Protein AF-A0AAD4S3Y7-F1 (afdb_monomer_lite)

Organism: NCBI:txid357466

Sequence (164 aa):
INFFQEGNYLYPKMDINKAFKKALTTWRKWIDRNIDFDKTQVVFRGFSLTHFAGGKWNTGGGCNLETDPIPSNETYVKPSPIQWEILENTLRRMKTHVLYMNISKLTYYRADAHPSIYGKNYTAQERKIAIQDCSHWCLPGVPDTWNELLYATLLKAGKGSFGT

Foldseek 3Di:
DDWDDDPPDIDPDDDPLVVLLVVLLVVLVCCLVPDDLVQDAAEDEDDQDFDFPPDDLPGPTFLPPVQAFADPPDDPPPPDDVSVVSNVVSQVPHPRHYHYHHCRRVNNRPSNFFCFLNPDPDDPVCSVVDRTGRRDGDPPDDVVVVVVVVVVSCVVVVHDCPDD

InterPro domains:
  IPR026057 Trichome birefringence-like, C-terminal domain [PF13839] (3-152)
  IPR029962 Trichome birefringence-like family [PTHR32285] (4-150)

Radius of gyration: 19.15 Å; chains: 1; bounding box: 54×39×48 Å

Structure (mmCIF, N/CA/C/O backbone):
data_AF-A0AAD4S3Y7-F1
#
_entry.id   AF-A0AAD4S3Y7-F1
#
loop_
_atom_site.group_PDB
_atom_site.id
_atom_site.type_symbol
_atom_site.label_atom_id
_atom_site.label_alt_id
_atom_site.label_comp_id
_atom_site.label_asym_id
_atom_site.label_entity_id
_atom_site.label_seq_id
_atom_site.pdbx_PDB_ins_code
_atom_site.Cartn_x
_atom_site.Cartn_y
_atom_site.Cartn_z
_atom_site.occupancy
_atom_site.B_iso_or_equiv
_atom_site.auth_seq_id
_atom_site.auth_comp_id
_atom_site.auth_asym_id
_atom_site.auth_atom_id
_atom_site.pdbx_PDB_model_num
ATOM 1 N N . ILE A 1 1 ? 19.886 9.219 6.451 1.00 61.47 1 ILE A N 1
ATOM 2 C CA . ILE A 1 1 ? 19.536 9.413 7.881 1.00 61.47 1 ILE A CA 1
ATOM 3 C C . ILE A 1 1 ? 18.027 9.601 7.933 1.00 61.47 1 ILE A C 1
ATOM 5 O O . ILE A 1 1 ? 17.530 10.371 7.123 1.00 61.47 1 ILE A O 1
ATOM 9 N N . ASN A 1 2 ? 17.311 8.872 8.795 1.00 77.50 2 ASN A N 1
ATOM 10 C CA . ASN A 1 2 ? 15.852 8.979 8.895 1.00 77.50 2 ASN A CA 1
ATOM 11 C C . ASN A 1 2 ? 15.493 9.841 10.109 1.00 77.50 2 ASN A C 1
ATOM 13 O O . ASN A 1 2 ? 15.677 9.400 11.249 1.00 77.50 2 ASN A O 1
ATOM 17 N N . PHE A 1 3 ? 15.012 11.053 9.846 1.00 89.00 3 PHE A N 1
ATOM 18 C CA . PHE A 1 3 ? 14.522 11.985 10.857 1.00 89.00 3 PHE A CA 1
ATOM 19 C C . PHE A 1 3 ? 13.033 11.737 11.103 1.00 89.00 3 PHE A C 1
ATOM 21 O O . PHE A 1 3 ? 12.275 11.544 10.155 1.00 89.00 3 PHE A O 1
ATOM 28 N N . PHE A 1 4 ? 12.612 11.747 12.365 1.00 92.31 4 PHE A N 1
ATOM 29 C CA . PHE A 1 4 ? 11.204 11.587 12.735 1.00 92.31 4 PHE A CA 1
ATOM 30 C C . PHE A 1 4 ? 10.831 12.598 13.805 1.00 92.31 4 PHE A C 1
ATOM 32 O O . PHE A 1 4 ? 11.605 12.814 14.731 1.00 92.31 4 PHE A O 1
ATOM 39 N N . GLN A 1 5 ? 9.635 13.169 13.720 1.00 91.81 5 GLN A N 1
ATOM 40 C CA . GLN A 1 5 ? 9.122 14.103 14.716 1.00 91.81 5 GLN A CA 1
ATOM 41 C C . GLN A 1 5 ? 7.974 13.465 15.509 1.00 91.81 5 GLN A C 1
ATOM 43 O O . GLN A 1 5 ? 7.072 12.860 14.931 1.00 91.81 5 GLN A O 1
ATOM 48 N N . GLU A 1 6 ? 8.002 13.599 16.835 1.00 90.50 6 GLU A N 1
ATOM 49 C CA . GLU A 1 6 ? 6.919 13.194 17.742 1.00 90.50 6 GLU A CA 1
ATOM 50 C C . GLU A 1 6 ? 6.599 14.378 18.660 1.00 90.50 6 GLU A C 1
ATOM 52 O O . GLU A 1 6 ? 7.386 14.734 19.539 1.00 90.50 6 GLU A O 1
ATOM 57 N N . GLY A 1 7 ? 5.460 15.035 18.417 1.00 89.06 7 GLY A N 1
ATOM 58 C CA . GLY A 1 7 ? 5.146 16.312 19.057 1.00 89.06 7 GLY A CA 1
ATOM 59 C C . GLY A 1 7 ? 6.209 17.364 18.727 1.00 89.06 7 GLY A C 1
ATOM 60 O O . GLY A 1 7 ? 6.474 17.638 17.558 1.00 89.06 7 GLY A O 1
ATOM 61 N N . ASN A 1 8 ? 6.849 17.913 19.758 1.00 94.56 8 ASN A N 1
ATOM 62 C CA . ASN A 1 8 ? 7.891 18.936 19.616 1.00 94.56 8 ASN A CA 1
ATOM 63 C C . ASN A 1 8 ? 9.316 18.357 19.584 1.00 94.56 8 ASN A C 1
ATOM 65 O O . ASN A 1 8 ? 10.280 19.116 19.556 1.00 94.56 8 ASN A O 1
ATOM 69 N N . TYR A 1 9 ? 9.471 17.029 19.619 1.00 93.62 9 TYR A N 1
ATOM 70 C CA . TYR A 1 9 ? 10.783 16.388 19.630 1.00 93.62 9 TYR A CA 1
ATOM 71 C C . TYR A 1 9 ? 11.149 15.835 18.252 1.00 93.62 9 TYR A C 1
ATOM 73 O O . TYR A 1 9 ? 10.422 15.013 17.688 1.00 93.62 9 TYR A O 1
ATOM 81 N N . LEU A 1 10 ? 12.308 16.251 17.737 1.00 94.31 10 LEU A N 1
ATOM 82 C CA . LEU A 1 10 ? 12.903 15.727 16.512 1.00 94.31 10 LEU A CA 1
ATOM 83 C C . LEU A 1 10 ? 13.928 14.642 16.859 1.00 94.31 10 LEU A C 1
ATOM 85 O O . LEU A 1 10 ? 14.994 14.924 17.399 1.00 94.31 10 LEU A O 1
ATOM 89 N N . TYR A 1 11 ? 13.624 13.395 16.510 1.00 93.12 11 TYR A N 1
ATOM 90 C CA . TYR A 1 11 ? 14.574 12.292 16.577 1.00 93.12 11 TYR A CA 1
ATOM 91 C C . TYR A 1 11 ? 15.564 12.405 15.409 1.00 93.12 11 TYR A C 1
ATOM 93 O O . TYR A 1 11 ? 15.152 12.235 14.256 1.00 93.12 11 TYR A O 1
ATOM 101 N N . PRO A 1 12 ? 16.869 12.617 15.670 1.00 90.44 12 PRO A N 1
ATOM 102 C CA . PRO A 1 12 ? 17.874 12.734 14.611 1.00 90.44 12 PRO A CA 1
ATOM 103 C C . PRO A 1 12 ? 18.136 11.399 13.900 1.00 90.44 12 PRO A C 1
ATOM 105 O O . PRO A 1 12 ? 18.618 11.367 12.772 1.00 90.44 12 PRO A O 1
ATOM 108 N N . LYS A 1 13 ? 17.825 10.278 14.561 1.00 92.56 13 LYS A N 1
ATOM 109 C CA . LYS A 1 13 ? 17.899 8.934 13.993 1.00 92.56 13 LYS A CA 1
ATOM 110 C C . LYS A 1 13 ? 16.911 8.020 14.708 1.00 92.56 13 LYS A C 1
ATOM 112 O O . LYS A 1 13 ? 16.958 7.886 15.929 1.00 92.56 13 LYS A O 1
ATOM 117 N N . MET A 1 14 ? 16.060 7.341 13.948 1.00 91.94 14 MET A N 1
ATOM 118 C CA . MET A 1 14 ? 15.243 6.237 14.450 1.00 91.94 14 MET A CA 1
ATOM 119 C C . MET A 1 14 ? 15.223 5.096 13.434 1.00 91.94 14 MET A C 1
ATOM 121 O O . MET A 1 14 ? 15.225 5.325 12.225 1.00 91.94 14 MET A O 1
ATOM 125 N N . ASP A 1 15 ? 15.205 3.865 13.939 1.00 92.25 15 ASP A N 1
ATOM 126 C CA . ASP A 1 15 ? 14.928 2.692 13.117 1.00 92.25 15 ASP A CA 1
ATOM 127 C C . ASP A 1 15 ? 13.524 2.787 12.489 1.00 92.25 15 ASP A C 1
ATOM 129 O O . ASP A 1 15 ? 12.565 3.191 13.153 1.00 92.25 15 ASP A O 1
ATOM 133 N N . ILE A 1 16 ? 13.402 2.408 11.215 1.00 91.56 16 ILE A N 1
ATOM 134 C CA . ILE A 1 16 ? 12.153 2.551 10.454 1.00 91.56 16 ILE A CA 1
ATOM 135 C C . ILE A 1 16 ? 11.034 1.668 11.015 1.00 91.56 16 ILE A C 1
ATOM 137 O O . ILE A 1 16 ? 9.883 2.098 11.051 1.00 91.56 16 ILE A O 1
ATOM 141 N N . ASN A 1 17 ? 11.351 0.474 11.527 1.00 93.31 17 ASN A N 1
ATOM 142 C CA . ASN A 1 17 ? 10.355 -0.416 12.125 1.00 93.31 17 ASN A CA 1
ATOM 143 C C . ASN A 1 17 ? 9.886 0.135 13.473 1.00 93.31 17 ASN A C 1
ATOM 145 O O . ASN A 1 17 ? 8.693 0.104 13.782 1.00 93.31 17 ASN A O 1
ATOM 149 N N . LYS A 1 18 ? 10.804 0.709 14.262 1.00 93.88 18 LYS A N 1
ATOM 150 C CA . LYS A 1 18 ? 10.457 1.420 15.502 1.00 93.88 18 LYS A CA 1
ATOM 151 C C . LYS A 1 18 ? 9.548 2.620 15.226 1.00 93.88 18 LYS A C 1
ATOM 153 O O . LYS A 1 18 ? 8.547 2.787 15.928 1.00 93.88 18 LYS A O 1
ATOM 158 N N . ALA A 1 19 ? 9.864 3.420 14.209 1.00 93.81 19 ALA A N 1
ATOM 159 C CA . ALA A 1 19 ? 9.045 4.558 13.803 1.00 93.81 19 ALA A CA 1
ATOM 160 C C . ALA A 1 19 ? 7.657 4.114 13.315 1.00 93.81 19 ALA A C 1
ATOM 162 O O . ALA A 1 19 ? 6.644 4.630 13.784 1.00 93.81 19 ALA A O 1
ATOM 163 N N . PHE A 1 20 ? 7.598 3.088 12.462 1.00 94.25 20 PHE A N 1
ATOM 164 C CA . PHE A 1 20 ? 6.350 2.517 11.953 1.00 94.25 20 PHE A CA 1
ATOM 165 C C . PHE A 1 20 ? 5.456 1.982 13.083 1.00 94.25 20 PHE A C 1
ATOM 167 O O . PHE A 1 20 ? 4.271 2.310 13.159 1.00 94.25 20 PHE A O 1
ATOM 174 N N . LYS A 1 21 ? 6.034 1.239 14.038 1.00 96.12 21 LYS A N 1
ATOM 175 C CA . LYS A 1 21 ? 5.323 0.750 15.231 1.00 96.12 21 LYS A CA 1
ATOM 176 C C . LYS A 1 21 ? 4.775 1.883 16.090 1.00 96.12 21 LYS A C 1
ATOM 178 O O . LYS A 1 21 ? 3.650 1.773 16.581 1.00 96.12 21 LYS A O 1
ATOM 183 N N . LYS A 1 22 ? 5.545 2.956 16.290 1.00 95.50 22 LYS A N 1
ATOM 184 C CA . LYS A 1 22 ? 5.082 4.150 17.012 1.00 95.50 22 LYS A CA 1
ATOM 185 C C . LYS A 1 22 ? 3.899 4.794 16.296 1.00 95.50 22 LYS A C 1
ATOM 187 O O . LYS A 1 22 ? 2.862 4.973 16.929 1.00 95.50 22 LYS A O 1
ATOM 192 N N . ALA A 1 23 ? 4.017 5.046 14.993 1.00 95.50 23 ALA A N 1
ATOM 193 C CA . ALA A 1 23 ? 2.957 5.649 14.188 1.00 95.50 23 ALA A CA 1
ATOM 194 C C . ALA A 1 23 ? 1.648 4.844 14.265 1.00 95.50 23 ALA A C 1
ATOM 196 O O . ALA A 1 23 ? 0.608 5.389 14.636 1.00 95.50 23 ALA A O 1
ATOM 197 N N . LEU A 1 24 ? 1.710 3.530 14.030 1.00 97.12 24 LEU A N 1
ATOM 198 C CA . LEU A 1 24 ? 0.536 2.656 14.108 1.00 97.12 24 LEU A CA 1
ATOM 199 C C . LEU A 1 24 ? -0.032 2.534 15.527 1.00 97.12 24 LEU A C 1
ATOM 201 O O . LEU A 1 24 ? -1.248 2.485 15.704 1.00 97.12 24 LEU A O 1
ATOM 205 N N . THR A 1 25 ? 0.818 2.546 16.558 1.00 97.19 25 THR A N 1
ATOM 206 C CA . THR A 1 25 ? 0.351 2.559 17.953 1.00 97.19 25 THR A CA 1
ATOM 207 C C . THR A 1 25 ? -0.396 3.851 18.280 1.00 97.19 25 THR A C 1
ATOM 209 O O . THR A 1 25 ? -1.404 3.802 18.990 1.00 97.19 25 THR A O 1
ATOM 212 N N . THR A 1 26 ? 0.085 4.992 17.785 1.00 96.81 26 THR A N 1
ATOM 213 C CA . THR A 1 26 ? -0.568 6.296 17.943 1.00 96.81 26 THR A CA 1
ATOM 214 C C . THR A 1 26 ? -1.908 6.318 17.218 1.00 96.81 26 THR A C 1
ATOM 216 O O . THR A 1 26 ? -2.918 6.624 17.850 1.00 96.81 26 THR A O 1
ATOM 219 N N . TRP A 1 27 ? -1.939 5.899 15.949 1.00 97.50 27 TRP A N 1
ATOM 220 C CA . TRP A 1 27 ? -3.171 5.773 15.166 1.00 97.50 27 TRP A CA 1
ATOM 221 C C . TRP A 1 27 ? -4.198 4.879 15.869 1.00 97.50 27 TRP A C 1
ATOM 223 O O . TRP A 1 27 ? -5.312 5.320 16.134 1.00 97.50 27 TRP A O 1
ATOM 233 N N . ARG A 1 28 ? -3.802 3.671 16.290 1.00 97.94 28 ARG A N 1
ATOM 234 C CA . ARG A 1 28 ? -4.681 2.754 17.025 1.00 97.94 28 ARG A CA 1
ATOM 235 C C . ARG A 1 28 ? -5.287 3.404 18.264 1.00 97.94 28 ARG A C 1
ATOM 237 O O . ARG A 1 28 ? -6.492 3.337 18.466 1.00 97.94 28 ARG A O 1
ATOM 244 N N . LYS A 1 29 ? -4.448 3.998 19.123 1.00 97.81 29 LYS A N 1
ATOM 245 C CA . LYS A 1 29 ? -4.911 4.639 20.365 1.00 97.81 29 LYS A CA 1
ATOM 246 C C . LYS A 1 29 ? -5.883 5.774 20.075 1.00 97.81 29 LYS A C 1
ATOM 248 O O . LYS A 1 29 ? -6.780 6.001 20.877 1.00 97.81 29 LYS A O 1
ATOM 253 N N . TRP A 1 30 ? -5.672 6.504 18.984 1.00 97.88 30 TRP A N 1
ATOM 254 C CA . TRP A 1 30 ? -6.573 7.567 18.575 1.00 97.88 30 TRP A CA 1
ATOM 255 C C . TRP A 1 30 ? -7.917 6.997 18.114 1.00 97.88 30 TRP A C 1
ATOM 257 O O . TRP A 1 30 ? -8.944 7.438 18.618 1.00 97.88 30 TRP A O 1
ATOM 267 N N . ILE A 1 31 ? -7.917 5.969 17.261 1.00 98.25 31 ILE A N 1
ATOM 268 C CA . ILE A 1 31 ? -9.147 5.306 16.807 1.00 98.25 31 ILE A CA 1
ATOM 269 C C . ILE A 1 31 ? -9.946 4.760 17.997 1.00 98.25 31 ILE A C 1
ATOM 271 O O . ILE A 1 31 ? -11.103 5.129 18.164 1.00 98.25 31 ILE A O 1
ATOM 275 N N . ASP A 1 32 ? -9.300 3.991 18.883 1.00 97.62 32 ASP A N 1
ATOM 276 C CA . ASP A 1 32 ? -9.937 3.384 20.065 1.00 97.62 32 ASP A CA 1
ATOM 277 C C . ASP A 1 32 ? -10.565 4.415 21.028 1.00 97.62 32 ASP A C 1
ATOM 279 O O . ASP A 1 32 ? -11.373 4.048 21.877 1.00 97.62 32 ASP A O 1
ATOM 283 N N . ARG A 1 33 ? -10.135 5.683 20.973 1.00 97.94 33 ARG A N 1
ATOM 284 C CA . ARG A 1 33 ? -10.606 6.755 21.867 1.00 97.94 33 ARG A CA 1
ATOM 285 C C . ARG A 1 33 ? -11.651 7.663 21.235 1.00 97.94 33 ARG A C 1
ATOM 287 O O . ARG A 1 33 ? -12.411 8.273 21.974 1.00 97.94 33 ARG A O 1
ATOM 294 N N . ASN A 1 34 ? -11.627 7.814 19.913 1.00 97.75 34 ASN A N 1
ATOM 295 C CA . ASN A 1 34 ? -12.357 8.885 19.233 1.00 97.75 34 ASN A CA 1
ATOM 296 C C . ASN A 1 34 ? -13.411 8.377 18.250 1.00 97.75 34 ASN A C 1
ATOM 298 O O . ASN A 1 34 ? -14.231 9.171 17.799 1.00 97.75 34 ASN A O 1
ATOM 302 N N . ILE A 1 35 ? -13.391 7.092 17.889 1.00 96.75 35 ILE A N 1
ATOM 303 C CA . ILE A 1 35 ? -14.315 6.548 16.897 1.00 96.75 35 ILE A CA 1
ATOM 304 C C . ILE A 1 35 ? -15.444 5.773 17.572 1.00 96.75 35 ILE A C 1
ATOM 306 O O . ILE A 1 35 ? -15.215 4.754 18.223 1.00 96.75 35 ILE A O 1
ATOM 310 N N . ASP A 1 36 ? -16.668 6.245 17.341 1.00 93.62 36 ASP A N 1
ATOM 311 C CA . ASP A 1 36 ? -17.910 5.516 17.594 1.00 93.62 36 ASP A CA 1
ATOM 312 C C . ASP A 1 36 ? -18.098 4.449 16.499 1.00 93.62 36 ASP A C 1
ATOM 314 O O . ASP A 1 36 ? -18.340 4.774 15.331 1.00 93.62 36 ASP A O 1
ATOM 318 N N . PHE A 1 37 ? -17.937 3.176 16.867 1.00 89.44 37 PHE A N 1
ATOM 319 C CA . PHE A 1 37 ? -17.969 2.042 15.935 1.00 89.44 37 PHE A CA 1
ATOM 320 C C . PHE A 1 37 ? -19.381 1.676 15.457 1.00 89.44 37 PHE A C 1
ATOM 322 O O . PHE A 1 37 ? -19.521 0.980 14.445 1.00 89.44 37 PHE A O 1
ATOM 329 N N . ASP A 1 38 ? -20.421 2.157 16.140 1.00 88.12 38 ASP A N 1
ATOM 330 C CA . ASP A 1 38 ? -21.803 1.968 15.699 1.00 88.12 38 ASP A CA 1
ATOM 331 C C . ASP A 1 38 ? -22.129 2.908 14.535 1.00 88.12 38 ASP A C 1
ATOM 333 O O . ASP A 1 38 ? -22.908 2.558 13.647 1.00 88.12 38 ASP A O 1
ATOM 337 N N . LYS A 1 39 ? -21.465 4.070 14.481 1.00 91.31 39 LYS A N 1
ATOM 338 C CA . LYS A 1 39 ? -21.665 5.088 13.436 1.00 91.31 39 LYS A CA 1
ATOM 339 C C . LYS A 1 39 ? -20.606 5.076 12.342 1.00 91.31 39 LYS A C 1
ATOM 341 O O . LYS A 1 39 ? -20.883 5.498 11.224 1.00 91.31 39 LYS A O 1
ATOM 346 N N . THR A 1 40 ? -19.391 4.629 12.652 1.00 92.81 40 THR A N 1
ATOM 347 C CA . THR A 1 40 ? -18.242 4.745 11.746 1.00 92.81 40 THR A CA 1
ATOM 348 C C . THR A 1 40 ? -17.593 3.392 11.506 1.00 92.81 40 THR A C 1
ATOM 350 O O . THR A 1 40 ? -17.108 2.745 12.433 1.00 92.81 40 THR A O 1
ATOM 353 N N . GLN A 1 41 ? -17.497 2.997 10.236 1.00 93.62 41 GLN A N 1
ATOM 354 C CA . GLN A 1 41 ? -16.698 1.846 9.834 1.00 93.62 41 GLN A CA 1
ATOM 355 C C . GLN A 1 41 ? -15.265 2.280 9.517 1.00 93.62 41 GLN A C 1
ATOM 357 O O . GLN A 1 41 ? -15.025 3.041 8.583 1.00 93.62 41 GLN A O 1
ATOM 362 N N . VAL A 1 42 ? -14.296 1.752 10.264 1.00 95.69 42 VAL A N 1
ATOM 363 C CA . VAL A 1 42 ? -12.872 1.956 9.975 1.00 95.69 42 VAL A CA 1
ATOM 364 C C . VAL A 1 42 ? -12.392 0.868 9.022 1.00 95.69 42 VAL A C 1
ATOM 366 O O . VAL A 1 42 ? -12.596 -0.321 9.273 1.00 95.69 42 VAL A O 1
ATOM 369 N N . VAL A 1 43 ? -11.733 1.268 7.938 1.00 95.69 43 VAL A N 1
ATOM 370 C CA . VAL A 1 43 ? -11.120 0.353 6.971 1.00 95.69 43 VAL A CA 1
ATOM 371 C C . VAL A 1 43 ? -9.624 0.630 6.913 1.00 95.69 43 VAL A C 1
ATOM 373 O O . VAL A 1 43 ? -9.203 1.784 6.856 1.00 95.69 43 VAL A O 1
ATOM 376 N N . PHE A 1 44 ? -8.813 -0.425 6.924 1.00 96.25 44 PHE A N 1
ATOM 377 C CA . PHE A 1 44 ? -7.372 -0.326 6.725 1.00 96.25 44 PHE A CA 1
ATOM 378 C C . PHE A 1 44 ? -6.988 -1.023 5.423 1.00 96.25 44 PHE A C 1
ATOM 380 O O . PHE A 1 44 ? -7.089 -2.246 5.311 1.00 96.25 44 PHE A O 1
ATOM 387 N N . ARG A 1 45 ? -6.522 -0.252 4.437 1.00 95.19 45 ARG A N 1
ATOM 388 C CA . ARG A 1 45 ? -5.948 -0.800 3.205 1.00 95.19 45 ARG A CA 1
ATOM 389 C C . ARG A 1 45 ? -4.521 -1.263 3.478 1.00 95.19 45 ARG A C 1
ATOM 391 O O . ARG A 1 45 ? -3.692 -0.481 3.935 1.00 95.19 45 ARG A O 1
ATOM 398 N N . GLY A 1 46 ? -4.247 -2.529 3.190 1.00 93.00 46 GLY A N 1
ATOM 399 C CA . GLY A 1 46 ? -2.924 -3.126 3.314 1.00 93.00 46 GLY A CA 1
ATOM 400 C C . GLY A 1 46 ? -1.902 -2.565 2.327 1.00 93.00 46 GLY A C 1
ATOM 401 O O . GLY A 1 46 ? -2.110 -1.553 1.652 1.00 93.00 46 GLY A O 1
ATOM 402 N N . PHE A 1 47 ? -0.765 -3.243 2.264 1.00 92.81 47 PHE A N 1
ATOM 403 C CA . PHE A 1 47 ? 0.391 -2.785 1.512 1.00 92.81 47 PHE A CA 1
ATOM 404 C C . PHE A 1 47 ? 0.190 -2.926 0.001 1.00 92.81 47 PHE A C 1
ATOM 406 O O . PHE A 1 47 ? -0.197 -3.982 -0.493 1.00 92.81 47 PHE A O 1
ATOM 413 N N . SER A 1 48 ? 0.509 -1.851 -0.716 1.00 94.25 48 SER A N 1
ATOM 414 C CA . SER A 1 48 ? 0.651 -1.833 -2.170 1.00 94.25 48 SER A CA 1
ATOM 415 C C . SER A 1 48 ? 2.094 -2.181 -2.514 1.00 94.25 48 SER A C 1
ATOM 417 O O . SER A 1 48 ? 3.004 -1.496 -2.043 1.00 94.25 48 SER A O 1
ATOM 419 N N . LEU A 1 49 ? 2.307 -3.237 -3.295 1.00 93.44 49 LEU A N 1
ATOM 420 C CA . LEU A 1 49 ? 3.654 -3.661 -3.673 1.00 93.44 49 LEU A CA 1
ATOM 421 C C . LEU A 1 49 ? 4.201 -2.862 -4.859 1.00 93.44 49 LEU A C 1
ATOM 423 O O . LEU A 1 49 ? 3.444 -2.321 -5.659 1.00 93.44 49 LEU A O 1
ATOM 427 N N . THR A 1 50 ? 5.529 -2.782 -4.923 1.00 93.75 50 THR A N 1
ATOM 428 C CA . THR A 1 50 ? 6.296 -2.130 -5.991 1.00 93.75 50 THR A CA 1
ATOM 429 C C . THR A 1 50 ? 7.062 -3.185 -6.785 1.00 93.75 50 THR A C 1
ATOM 431 O O . THR A 1 50 ? 7.596 -4.106 -6.161 1.00 93.75 50 THR A O 1
ATOM 434 N N . HIS A 1 51 ? 7.217 -3.015 -8.099 1.00 94.94 51 HIS A N 1
ATOM 435 C CA . HIS A 1 51 ? 7.858 -4.018 -8.962 1.00 94.94 51 HIS A CA 1
ATOM 436 C C . HIS A 1 51 ? 9.085 -3.448 -9.672 1.00 94.94 51 HIS A C 1
ATOM 438 O O . HIS A 1 51 ? 8.968 -2.714 -10.639 1.00 94.94 51 HIS A O 1
ATOM 444 N N . PHE A 1 52 ? 10.281 -3.786 -9.193 1.00 93.88 52 PHE A N 1
ATOM 445 C CA . PHE A 1 52 ? 11.526 -3.423 -9.868 1.00 93.88 52 PHE A CA 1
ATOM 446 C C . PHE A 1 52 ? 12.235 -4.695 -10.337 1.00 93.88 52 PHE A C 1
ATOM 448 O O . PHE A 1 52 ? 12.754 -5.458 -9.522 1.00 93.88 52 PHE A O 1
ATOM 455 N N . ALA A 1 53 ? 12.255 -4.912 -11.647 1.00 91.94 53 ALA A N 1
ATOM 456 C CA . ALA A 1 53 ? 13.026 -5.945 -12.320 1.00 91.94 53 ALA A CA 1
ATOM 457 C C . ALA A 1 53 ? 14.432 -5.426 -12.659 1.00 91.94 53 ALA A C 1
ATOM 459 O O . ALA A 1 53 ? 14.620 -4.243 -12.943 1.00 91.94 53 ALA A O 1
ATOM 460 N N . GLY A 1 54 ? 15.440 -6.302 -12.608 1.00 90.69 54 GLY A N 1
ATOM 461 C CA . GLY A 1 54 ? 16.823 -5.970 -12.985 1.00 90.69 54 GLY A CA 1
ATOM 462 C C . GLY A 1 54 ? 17.594 -5.074 -12.003 1.00 90.69 54 GLY A C 1
ATOM 463 O O . GLY A 1 54 ? 18.749 -4.747 -12.258 1.00 90.69 54 GLY A O 1
ATOM 464 N N . GLY A 1 55 ? 17.006 -4.693 -10.865 1.00 91.38 55 GLY A N 1
ATOM 465 C CA . GLY A 1 55 ? 17.664 -3.863 -9.857 1.00 91.38 55 GLY A CA 1
ATOM 466 C C . GLY A 1 55 ? 16.688 -3.285 -8.837 1.00 91.38 55 GLY A C 1
ATOM 467 O O . GLY A 1 55 ? 15.500 -3.586 -8.847 1.00 91.38 55 GLY A O 1
ATOM 468 N N . LYS A 1 56 ? 17.185 -2.429 -7.941 1.00 89.56 56 LYS A N 1
ATOM 469 C CA . LYS A 1 56 ? 16.343 -1.625 -7.043 1.00 89.56 56 LYS A CA 1
ATOM 470 C C . LYS A 1 56 ? 15.943 -0.323 -7.728 1.00 89.56 56 LYS A C 1
ATOM 472 O O . LYS A 1 56 ? 16.576 0.092 -8.698 1.00 89.56 56 LYS A O 1
ATOM 477 N N . TRP A 1 57 ? 14.988 0.382 -7.126 1.00 87.38 57 TRP A N 1
ATOM 478 C CA . TRP A 1 57 ? 14.541 1.711 -7.555 1.00 87.38 57 TRP A CA 1
ATOM 479 C C . TRP A 1 57 ? 15.680 2.718 -7.814 1.00 87.38 57 TRP A C 1
ATOM 481 O O . TRP A 1 57 ? 15.537 3.599 -8.652 1.00 87.38 57 TRP A O 1
ATOM 491 N N . ASN A 1 58 ? 16.814 2.592 -7.112 1.00 84.94 58 ASN A N 1
ATOM 492 C CA . ASN A 1 58 ? 17.976 3.479 -7.227 1.00 84.94 58 ASN A CA 1
ATOM 493 C C . ASN A 1 58 ? 19.210 2.841 -7.885 1.00 84.94 58 ASN A C 1
ATOM 495 O O . ASN A 1 58 ? 20.266 3.466 -7.910 1.00 84.94 58 ASN A O 1
ATOM 499 N N . THR A 1 59 ? 19.119 1.599 -8.362 1.00 89.19 59 THR A N 1
ATOM 500 C CA . THR A 1 59 ? 20.259 0.875 -8.954 1.00 89.19 59 THR A CA 1
ATOM 501 C C . THR A 1 59 ? 19.911 0.276 -10.316 1.00 89.19 59 THR A C 1
ATOM 503 O O . THR A 1 59 ? 20.388 -0.806 -10.643 1.00 89.19 59 THR A O 1
ATOM 506 N N . GLY A 1 60 ? 19.052 0.950 -11.085 1.00 86.31 60 GLY A N 1
ATOM 507 C CA . GLY A 1 60 ? 18.702 0.554 -12.454 1.00 86.31 60 GLY A CA 1
ATOM 508 C C . GLY A 1 60 ? 17.518 -0.405 -12.588 1.00 86.31 60 GLY A C 1
ATOM 509 O O . GLY A 1 60 ? 17.302 -0.924 -13.676 1.00 86.31 60 GLY A O 1
ATOM 510 N N . GLY A 1 61 ? 16.750 -0.643 -11.520 1.00 93.75 61 GLY A N 1
ATOM 511 C CA . GLY A 1 61 ? 15.523 -1.432 -11.609 1.00 93.75 61 GLY A CA 1
ATOM 512 C C . GLY A 1 61 ? 14.393 -0.695 -12.335 1.00 93.75 61 GLY A C 1
ATOM 513 O O . GLY A 1 61 ? 14.268 0.524 -12.206 1.00 93.75 61 GLY A O 1
ATOM 514 N N . GLY A 1 62 ? 13.540 -1.438 -13.043 1.00 95.25 62 GLY A N 1
ATOM 515 C CA . GLY A 1 62 ? 12.386 -0.901 -13.774 1.00 95.25 62 GLY A CA 1
ATOM 516 C C . GLY A 1 62 ? 11.234 -1.900 -13.914 1.00 95.25 62 GLY A C 1
ATOM 517 O O . GLY A 1 62 ? 11.322 -3.024 -13.440 1.00 95.25 62 GLY A O 1
ATOM 518 N N . CYS A 1 63 ? 10.154 -1.474 -14.561 1.00 95.69 63 CYS A N 1
ATOM 519 C CA . CYS A 1 63 ? 8.925 -2.239 -14.803 1.00 95.69 63 CYS A CA 1
ATOM 520 C C . CYS A 1 63 ? 8.355 -2.024 -16.217 1.00 95.69 63 CYS A C 1
ATOM 522 O O . CYS A 1 63 ? 7.311 -2.568 -16.537 1.00 95.69 63 CYS A O 1
ATOM 524 N N . ASN A 1 64 ? 9.010 -1.250 -17.093 1.00 94.19 64 ASN A N 1
ATOM 525 C CA . ASN A 1 64 ? 8.502 -0.944 -18.443 1.00 94.19 64 ASN A CA 1
ATOM 526 C C . ASN A 1 64 ? 8.395 -2.163 -19.373 1.00 94.19 64 ASN A C 1
ATOM 528 O O . ASN A 1 64 ? 7.823 -2.042 -20.453 1.00 94.19 64 ASN A O 1
ATOM 532 N N . LEU A 1 65 ? 9.039 -3.274 -19.012 1.00 94.69 65 LEU A N 1
ATOM 533 C CA . LEU A 1 65 ? 9.023 -4.523 -19.774 1.00 94.69 65 LEU A CA 1
ATOM 534 C C . LEU A 1 65 ? 7.974 -5.510 -19.250 1.00 94.69 65 LEU A C 1
ATOM 536 O O . LEU A 1 65 ? 7.647 -6.467 -19.946 1.00 94.69 65 LEU A O 1
ATOM 540 N N . GLU A 1 66 ? 7.431 -5.262 -18.059 1.00 95.94 66 GLU A N 1
ATOM 541 C CA . GLU A 1 66 ? 6.332 -6.038 -17.500 1.00 95.94 66 GLU A CA 1
ATOM 542 C C . GLU A 1 66 ? 5.053 -5.565 -18.193 1.00 95.94 66 GLU A C 1
ATOM 544 O O . GLU A 1 66 ? 4.589 -4.448 -17.973 1.00 95.94 66 GLU A O 1
ATOM 549 N N . THR A 1 67 ? 4.533 -6.376 -19.109 1.00 95.75 67 THR A N 1
ATOM 550 C CA . THR A 1 67 ? 3.345 -6.034 -19.919 1.00 95.75 67 THR A CA 1
ATOM 551 C C . THR A 1 67 ? 2.168 -6.966 -19.669 1.00 95.75 67 THR A C 1
ATOM 553 O O . THR A 1 67 ? 1.043 -6.633 -20.034 1.00 95.75 67 THR A O 1
ATOM 556 N N . ASP A 1 68 ? 2.415 -8.075 -18.974 1.00 96.75 68 ASP A N 1
ATOM 557 C CA . ASP A 1 68 ? 1.420 -9.046 -18.552 1.00 96.75 68 ASP A CA 1
ATOM 558 C C . ASP A 1 68 ? 1.485 -9.234 -17.029 1.00 96.75 68 ASP A C 1
ATOM 560 O O . ASP A 1 68 ? 2.561 -9.097 -16.431 1.00 96.75 68 ASP A O 1
ATOM 564 N N . PRO A 1 69 ? 0.356 -9.551 -16.371 1.00 96.69 69 PRO A N 1
ATOM 565 C CA . PRO A 1 69 ? 0.363 -9.944 -14.971 1.00 96.69 69 PRO A CA 1
ATOM 566 C C . PRO A 1 69 ? 1.312 -11.119 -14.732 1.00 96.69 69 PRO A C 1
ATOM 568 O O . PRO A 1 69 ? 1.411 -12.031 -15.556 1.00 96.69 69 PRO A O 1
ATOM 571 N N . ILE A 1 70 ? 1.931 -11.152 -13.552 1.00 95.69 70 ILE A N 1
ATOM 572 C CA . ILE A 1 70 ? 2.691 -12.325 -13.122 1.00 95.69 70 ILE A CA 1
ATOM 573 C C . ILE A 1 70 ? 1.731 -13.529 -13.109 1.00 95.69 70 ILE A C 1
ATOM 575 O O . ILE A 1 70 ? 0.645 -13.434 -12.518 1.00 95.69 70 ILE A O 1
ATOM 579 N N . PRO A 1 71 ? 2.096 -14.660 -13.741 1.00 95.19 71 PRO A N 1
ATOM 580 C CA . PRO A 1 71 ? 1.228 -15.824 -13.824 1.00 95.19 71 PRO A CA 1
ATOM 581 C C . PRO A 1 71 ? 0.752 -16.315 -12.452 1.00 95.19 71 PRO A C 1
ATOM 583 O O . PRO A 1 71 ? 1.502 -16.366 -11.480 1.00 95.19 71 PRO A O 1
ATOM 586 N N . SER A 1 72 ? -0.512 -16.730 -12.359 1.00 89.81 72 SER A N 1
ATOM 587 C CA . SER A 1 72 ? -1.126 -17.140 -11.084 1.00 89.81 72 SER A CA 1
ATOM 588 C C . SER A 1 72 ? -0.540 -18.425 -10.487 1.00 89.81 72 SER A C 1
ATOM 590 O O . SER A 1 72 ? -0.723 -18.688 -9.297 1.00 89.81 72 SER A O 1
ATOM 592 N N . ASN A 1 73 ? 0.156 -19.223 -11.300 1.00 92.12 73 ASN A N 1
ATOM 593 C CA . ASN A 1 73 ? 0.915 -20.389 -10.857 1.00 92.12 73 ASN A CA 1
ATOM 594 C C . ASN A 1 73 ? 2.268 -20.009 -10.233 1.00 92.12 73 ASN A C 1
ATOM 596 O O . ASN A 1 73 ? 2.875 -20.853 -9.569 1.00 92.12 73 ASN A O 1
ATOM 600 N N . GLU A 1 74 ? 2.734 -18.766 -10.391 1.00 92.25 74 GLU A N 1
ATOM 601 C CA . GLU A 1 74 ? 3.903 -18.299 -9.666 1.00 92.25 74 GLU A CA 1
ATOM 602 C C . GLU A 1 74 ? 3.611 -18.199 -8.171 1.00 92.25 74 GLU A C 1
ATOM 604 O O . GLU A 1 74 ? 2.567 -17.715 -7.706 1.00 92.25 74 GLU A O 1
ATOM 609 N N . THR A 1 75 ? 4.577 -18.679 -7.391 1.00 90.94 75 THR A N 1
ATOM 610 C CA . THR A 1 75 ? 4.466 -18.682 -5.939 1.00 90.94 75 THR A CA 1
ATOM 611 C C . THR A 1 75 ? 4.533 -17.252 -5.436 1.00 90.94 75 THR A C 1
ATOM 613 O O . THR A 1 75 ? 5.540 -16.573 -5.611 1.00 90.94 75 THR A O 1
ATOM 616 N N . TYR A 1 76 ? 3.478 -16.815 -4.747 1.00 88.19 76 TYR A N 1
ATOM 617 C CA . TYR A 1 76 ? 3.490 -15.541 -4.044 1.00 88.19 76 TYR A CA 1
ATOM 618 C C . TYR A 1 76 ? 4.618 -15.525 -3.011 1.00 88.19 76 TYR A C 1
ATOM 620 O O . TYR A 1 76 ? 4.506 -16.111 -1.928 1.00 88.19 76 TYR A O 1
ATOM 628 N N . VAL A 1 77 ? 5.688 -14.804 -3.326 1.00 83.38 77 VAL A N 1
ATOM 629 C CA . VAL A 1 77 ? 6.740 -14.513 -2.363 1.00 83.38 77 VAL A CA 1
ATOM 630 C C . VAL A 1 77 ? 6.252 -13.349 -1.523 1.00 83.38 77 VAL A C 1
ATOM 632 O O . VAL A 1 77 ? 6.403 -12.192 -1.910 1.00 83.38 77 VAL A O 1
ATOM 635 N N . LYS A 1 78 ? 5.636 -13.657 -0.372 1.00 77.50 78 LY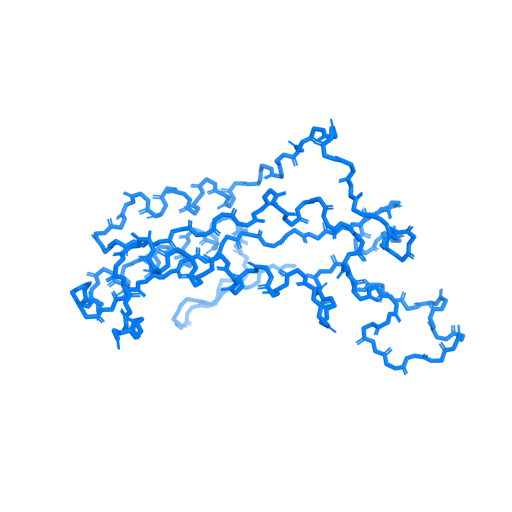S A N 1
ATOM 636 C CA . LYS A 1 78 ? 5.230 -12.632 0.594 1.00 77.50 78 LYS A CA 1
ATOM 637 C C . LYS A 1 78 ? 6.467 -11.800 0.920 1.00 77.50 78 LYS A C 1
ATOM 639 O O . LYS A 1 78 ? 7.387 -12.335 1.546 1.00 77.50 78 LYS A O 1
ATOM 644 N N . PRO A 1 79 ? 6.502 -10.505 0.556 1.00 72.56 79 PRO A N 1
ATOM 645 C CA . PRO A 1 79 ? 7.497 -9.625 1.126 1.00 72.56 79 PRO A CA 1
ATOM 646 C C . PRO A 1 79 ? 7.253 -9.715 2.626 1.00 72.56 79 PRO A C 1
ATOM 648 O O . PRO A 1 79 ? 6.157 -9.402 3.094 1.00 72.56 79 PRO A O 1
ATOM 651 N N . SER A 1 80 ? 8.230 -10.223 3.373 1.00 63.16 80 SER A N 1
ATOM 652 C CA . SER A 1 80 ? 8.084 -10.464 4.807 1.00 63.16 80 SER A CA 1
ATOM 653 C C . SER A 1 80 ? 8.835 -9.413 5.616 1.00 63.16 80 SER A C 1
ATOM 655 O O . SER A 1 80 ? 9.761 -9.761 6.354 1.00 63.16 80 SER A O 1
ATOM 657 N N . PRO A 1 81 ? 8.520 -8.111 5.485 1.00 78.88 81 PRO A N 1
ATOM 658 C CA . PRO A 1 81 ? 9.197 -7.127 6.283 1.00 78.88 81 PRO A CA 1
ATOM 659 C C . PRO A 1 81 ? 8.449 -7.004 7.623 1.00 78.88 81 PRO A C 1
ATOM 661 O O . PRO A 1 81 ? 7.229 -7.179 7.721 1.00 78.88 81 PRO A O 1
ATOM 664 N N . ILE A 1 82 ? 9.208 -6.705 8.674 1.00 91.12 82 ILE A N 1
ATOM 665 C CA . ILE A 1 82 ? 8.767 -6.590 10.076 1.00 91.12 82 ILE A CA 1
ATOM 666 C C . ILE A 1 82 ? 7.510 -5.698 10.224 1.00 91.12 82 ILE A C 1
ATOM 668 O O . ILE A 1 82 ? 6.707 -5.862 11.142 1.00 91.12 82 ILE A O 1
ATOM 672 N N . GLN A 1 83 ? 7.287 -4.770 9.293 1.00 91.69 83 GLN A N 1
ATOM 673 C CA . GLN A 1 83 ? 6.121 -3.894 9.218 1.00 91.69 83 GLN A CA 1
ATOM 674 C C . GLN A 1 83 ? 4.783 -4.641 9.084 1.00 91.69 83 GLN A C 1
ATOM 676 O O . GLN A 1 83 ? 3.800 -4.177 9.661 1.00 91.69 83 GLN A O 1
ATOM 681 N N . TRP A 1 84 ? 4.711 -5.779 8.381 1.00 92.06 84 TRP A N 1
ATOM 682 C CA . TRP A 1 84 ? 3.455 -6.545 8.282 1.00 92.06 84 TRP A CA 1
ATOM 683 C C . TRP A 1 84 ? 3.058 -7.106 9.642 1.00 92.06 84 TRP A C 1
ATOM 685 O O . TRP A 1 84 ? 1.917 -6.938 10.066 1.00 92.06 84 TRP A O 1
ATOM 695 N N . GLU A 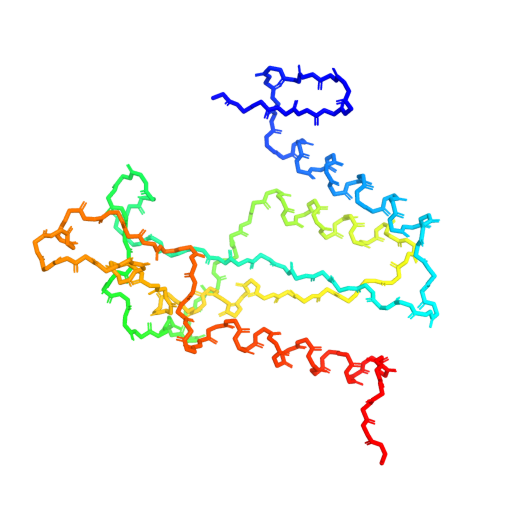1 85 ? 4.012 -7.694 10.362 1.00 93.31 85 GLU A N 1
ATOM 696 C CA . GLU A 1 85 ? 3.772 -8.199 11.713 1.00 93.31 85 GLU A CA 1
ATOM 697 C C . GLU A 1 85 ? 3.381 -7.068 12.661 1.00 93.31 85 GLU A C 1
ATOM 699 O O . GLU A 1 85 ? 2.484 -7.228 13.486 1.00 93.31 85 GLU A O 1
ATOM 704 N N . ILE A 1 86 ? 4.026 -5.901 12.554 1.00 96.25 86 ILE A N 1
ATOM 705 C CA . ILE A 1 86 ? 3.653 -4.724 13.344 1.00 96.25 86 ILE A CA 1
ATOM 706 C C . ILE A 1 86 ? 2.205 -4.312 13.049 1.00 96.25 86 ILE A C 1
ATOM 708 O O . ILE A 1 86 ? 1.465 -4.021 13.994 1.00 96.25 86 ILE A O 1
ATOM 712 N N . LEU A 1 87 ? 1.796 -4.285 11.777 1.00 95.31 87 LEU A N 1
ATOM 713 C CA . LEU A 1 87 ? 0.432 -3.942 11.377 1.00 95.31 87 LEU A CA 1
ATOM 714 C C . LEU A 1 87 ? -0.578 -4.951 11.923 1.00 95.31 87 LEU A C 1
ATOM 716 O O . LEU A 1 87 ? -1.483 -4.560 12.657 1.00 95.31 87 LEU A O 1
ATOM 720 N N . GLU A 1 88 ? -0.400 -6.238 11.631 1.00 94.25 88 GLU A N 1
ATOM 721 C CA . GLU A 1 88 ? -1.319 -7.299 12.056 1.00 94.25 88 GLU A CA 1
ATOM 722 C C . GLU A 1 88 ? -1.431 -7.354 13.590 1.00 94.25 88 GLU A C 1
ATOM 724 O O . GLU A 1 88 ? -2.532 -7.408 14.142 1.00 9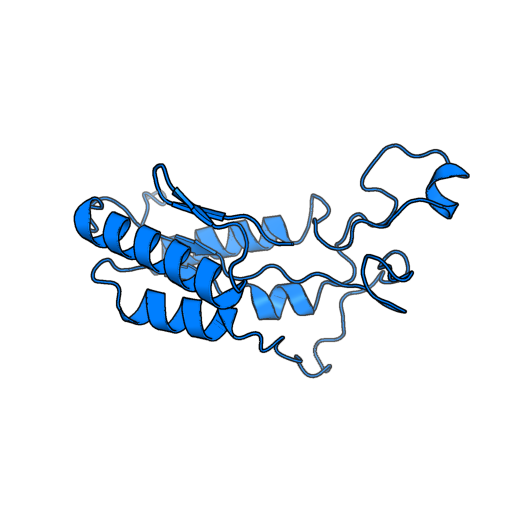4.25 88 GLU A O 1
ATOM 729 N N . ASN A 1 89 ? -0.310 -7.213 14.309 1.00 96.00 89 ASN A N 1
ATOM 730 C CA . ASN A 1 89 ? -0.316 -7.108 15.769 1.00 96.00 89 ASN A CA 1
ATOM 731 C C . ASN A 1 89 ? -1.013 -5.842 16.283 1.00 96.00 89 ASN A C 1
ATOM 733 O O . ASN A 1 89 ? -1.602 -5.871 17.364 1.00 96.00 89 ASN A O 1
ATOM 737 N N . THR A 1 90 ? -0.926 -4.724 15.559 1.00 97.25 90 THR A N 1
ATOM 738 C CA . THR A 1 90 ? -1.632 -3.487 15.920 1.00 97.25 90 THR A CA 1
ATOM 739 C C . THR A 1 90 ? -3.135 -3.676 15.765 1.00 97.25 90 THR A C 1
ATOM 741 O O . THR A 1 90 ? -3.867 -3.393 16.714 1.00 97.25 90 THR A O 1
ATOM 744 N N . LEU A 1 91 ? -3.571 -4.206 14.617 1.00 96.81 91 LEU A N 1
ATOM 745 C CA . LEU A 1 91 ? -4.976 -4.466 14.300 1.00 96.81 91 LEU A CA 1
ATOM 746 C C . LEU A 1 91 ? -5.609 -5.442 15.305 1.00 96.81 91 LEU A C 1
ATOM 748 O O . LEU A 1 91 ? -6.687 -5.181 15.827 1.00 96.81 91 LEU A O 1
ATOM 752 N N . ARG A 1 92 ? -4.896 -6.511 15.686 1.00 96.06 92 ARG A N 1
ATOM 753 C CA . ARG A 1 92 ? -5.366 -7.478 16.698 1.00 96.06 92 ARG A CA 1
ATOM 754 C C . ARG A 1 92 ? -5.577 -6.867 18.090 1.00 96.06 92 ARG A C 1
ATOM 756 O O . ARG A 1 92 ? -6.315 -7.416 18.897 1.00 96.06 92 ARG A O 1
ATOM 763 N N . ARG A 1 93 ? -4.896 -5.762 18.406 1.00 96.19 93 ARG A N 1
ATOM 764 C CA . ARG A 1 93 ? -4.959 -5.085 19.717 1.00 96.19 93 ARG A CA 1
ATOM 765 C C . ARG A 1 93 ? -5.902 -3.882 19.721 1.00 96.19 93 ARG A C 1
ATOM 767 O O . ARG A 1 93 ? -5.874 -3.104 20.682 1.00 96.19 93 ARG A O 1
ATOM 774 N N . MET A 1 94 ? -6.646 -3.659 18.642 1.00 96.38 94 MET A N 1
ATOM 775 C CA . MET A 1 94 ? -7.645 -2.594 18.583 1.00 96.38 94 MET A CA 1
ATOM 776 C C . MET A 1 94 ? -8.899 -3.019 19.330 1.00 96.38 94 MET A C 1
ATOM 778 O O . MET A 1 94 ? -9.261 -4.193 19.328 1.00 96.38 94 MET A O 1
ATOM 782 N N . LYS A 1 95 ? -9.545 -2.055 19.980 1.00 94.75 95 LYS A N 1
ATOM 783 C CA . LYS A 1 95 ? -10.883 -2.234 20.546 1.00 94.75 95 LYS A CA 1
ATOM 784 C C . LYS A 1 95 ? -11.939 -1.971 19.478 1.00 94.75 95 LYS A C 1
ATOM 786 O O . LYS A 1 95 ? -12.918 -2.701 19.394 1.00 94.75 95 LYS A O 1
ATOM 791 N N . THR A 1 96 ? -11.718 -0.948 18.654 1.00 94.19 96 THR A N 1
ATOM 792 C CA . THR A 1 96 ? -12.570 -0.637 17.504 1.00 94.19 96 THR A CA 1
ATOM 793 C C . THR A 1 96 ? -12.379 -1.685 16.412 1.00 94.19 96 THR A C 1
ATOM 795 O O . THR A 1 96 ? -11.245 -2.001 16.042 1.00 94.19 96 THR A O 1
ATOM 798 N N . HIS A 1 97 ? -13.482 -2.202 15.865 1.00 90.88 97 HIS A N 1
ATOM 799 C CA . HIS A 1 97 ? -13.428 -3.132 14.742 1.00 90.88 97 HIS A CA 1
ATOM 800 C C . HIS A 1 97 ? -12.908 -2.432 13.479 1.00 90.88 97 HIS A C 1
ATOM 802 O O . HIS A 1 97 ? -13.451 -1.413 13.047 1.00 90.88 97 HIS A O 1
ATOM 808 N N . VAL A 1 98 ? -11.870 -3.005 12.868 1.00 94.75 98 VAL A N 1
ATOM 809 C CA . VAL A 1 98 ? -11.275 -2.512 11.623 1.00 94.75 98 VAL A CA 1
ATOM 810 C C . VAL A 1 98 ? -11.416 -3.574 10.545 1.00 94.75 98 VAL A C 1
ATOM 812 O O . VAL A 1 98 ? -10.932 -4.695 10.707 1.00 94.75 98 VAL A O 1
ATOM 815 N N . LEU A 1 99 ? -12.018 -3.202 9.417 1.00 94.19 99 LEU A N 1
ATOM 816 C CA . LEU A 1 99 ? -12.023 -4.037 8.222 1.00 94.19 99 LEU A CA 1
ATOM 817 C C . LEU A 1 99 ? -10.649 -3.945 7.560 1.00 94.19 99 LEU A C 1
ATOM 819 O O . LEU A 1 99 ? -10.255 -2.895 7.051 1.00 94.19 99 LEU A O 1
ATOM 823 N N . TYR A 1 100 ? -9.894 -5.040 7.596 1.00 94.69 100 TYR A N 1
ATOM 824 C CA . TYR A 1 100 ? -8.568 -5.097 6.993 1.00 94.69 100 TYR A CA 1
ATOM 825 C C . TYR A 1 100 ? -8.641 -5.604 5.551 1.00 94.69 100 TYR A C 1
ATOM 827 O O . TYR A 1 100 ? -8.902 -6.779 5.302 1.00 94.69 100 TYR A O 1
ATOM 835 N N . MET A 1 101 ? -8.358 -4.721 4.595 1.00 94.94 101 MET A N 1
ATOM 836 C CA . MET A 1 101 ? -8.263 -5.062 3.178 1.00 94.94 101 MET A CA 1
ATOM 837 C C . MET A 1 101 ? -6.825 -5.438 2.825 1.00 94.94 101 MET A C 1
ATOM 839 O O . MET A 1 101 ? -6.012 -4.583 2.463 1.00 94.94 101 MET A O 1
ATOM 843 N N . ASN A 1 102 ? -6.490 -6.725 2.918 1.00 93.38 102 ASN A N 1
ATOM 844 C CA . ASN A 1 102 ? -5.162 -7.204 2.543 1.00 93.38 102 ASN A CA 1
ATOM 845 C C . ASN A 1 102 ? -5.009 -7.325 1.016 1.00 93.38 102 ASN A C 1
ATOM 847 O O . ASN A 1 102 ? -5.181 -8.395 0.437 1.00 93.38 102 ASN A O 1
ATOM 851 N N . ILE A 1 103 ? -4.631 -6.219 0.378 1.00 94.94 103 ILE A N 1
ATOM 852 C CA . ILE A 1 103 ? -4.382 -6.134 -1.069 1.00 94.94 103 ILE A CA 1
ATOM 853 C C . ILE A 1 103 ? -2.969 -6.595 -1.483 1.00 94.94 103 ILE A C 1
ATOM 855 O O . ILE A 1 103 ? -2.625 -6.562 -2.661 1.00 94.94 103 ILE A O 1
ATOM 859 N N . SER A 1 104 ? -2.124 -7.036 -0.544 1.00 93.00 104 SER A N 1
ATOM 860 C CA . SER A 1 104 ? -0.700 -7.296 -0.828 1.00 93.00 104 SER A CA 1
ATOM 861 C C . SER A 1 104 ? -0.507 -8.411 -1.859 1.00 93.00 104 SER A C 1
ATOM 863 O O . SER A 1 104 ? 0.304 -8.287 -2.768 1.00 93.00 104 SER A O 1
ATOM 865 N N . LYS A 1 105 ? -1.272 -9.505 -1.735 1.00 93.31 105 LYS A N 1
ATOM 866 C CA . LYS A 1 105 ? -1.152 -10.649 -2.649 1.00 93.31 105 LYS A CA 1
ATOM 867 C C . LYS A 1 105 ? -1.694 -10.329 -4.039 1.00 93.31 105 LYS A C 1
ATOM 869 O O . LYS A 1 105 ? -1.072 -10.711 -5.014 1.00 93.31 105 LYS A O 1
ATOM 874 N N . LEU A 1 106 ? -2.826 -9.632 -4.151 1.00 94.25 106 LEU A N 1
ATOM 875 C CA . LEU A 1 106 ? -3.374 -9.307 -5.474 1.00 94.25 106 LEU A CA 1
ATOM 876 C C . LEU A 1 106 ? -2.466 -8.324 -6.221 1.00 94.25 106 LEU A C 1
ATOM 878 O O . LEU A 1 106 ? -2.258 -8.477 -7.415 1.00 94.25 106 LEU A O 1
ATOM 882 N N . THR A 1 107 ? -1.903 -7.341 -5.509 1.00 95.00 107 THR A N 1
ATOM 883 C CA . THR A 1 107 ? -1.020 -6.336 -6.116 1.00 95.00 107 THR A CA 1
ATOM 884 C C . THR A 1 107 ? 0.321 -6.928 -6.519 1.00 95.00 107 THR A C 1
ATOM 886 O O . THR A 1 107 ? 0.870 -6.486 -7.517 1.00 95.00 107 THR A O 1
ATOM 889 N N . TYR A 1 108 ? 0.805 -7.960 -5.814 1.00 94.81 108 TYR A N 1
ATOM 890 C CA . TYR A 1 108 ? 1.994 -8.721 -6.211 1.00 94.81 108 TYR A CA 1
ATOM 891 C C . TYR A 1 108 ? 1.918 -9.229 -7.646 1.00 94.81 108 TYR A C 1
ATOM 893 O O . TYR A 1 108 ? 2.904 -9.179 -8.358 1.00 94.81 108 TYR A O 1
ATOM 901 N N . TYR A 1 109 ? 0.756 -9.711 -8.084 1.00 96.31 109 TYR A N 1
ATOM 902 C CA . TYR A 1 109 ? 0.638 -10.299 -9.415 1.00 96.31 109 TYR A CA 1
ATOM 903 C C . TYR A 1 109 ? 0.524 -9.260 -10.535 1.00 96.31 109 TYR A C 1
ATOM 905 O O . TYR A 1 109 ? 0.376 -9.629 -11.693 1.00 96.31 109 TYR A O 1
ATOM 913 N N . ARG A 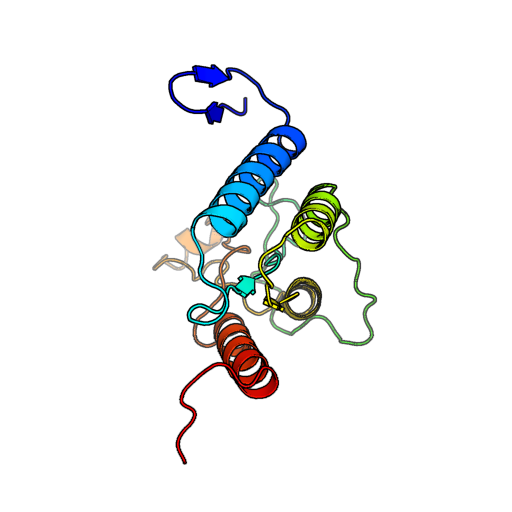1 110 ? 0.561 -7.962 -10.217 1.00 97.31 110 ARG A N 1
ATOM 914 C CA . ARG A 1 110 ? 0.251 -6.884 -11.161 1.00 97.31 110 ARG A CA 1
ATOM 915 C C . ARG A 1 110 ? 1.467 -6.045 -11.532 1.00 97.31 110 ARG A C 1
ATOM 917 O O . ARG A 1 110 ? 1.388 -4.823 -11.569 1.00 97.31 110 ARG A O 1
ATOM 924 N N . ALA A 1 111 ? 2.601 -6.685 -11.800 1.00 96.25 111 ALA A N 1
ATOM 925 C CA . ALA A 1 111 ? 3.805 -5.978 -12.242 1.00 96.25 111 ALA A CA 1
ATOM 926 C C . ALA A 1 111 ? 3.577 -5.135 -13.518 1.00 96.25 111 ALA A C 1
ATOM 928 O O . ALA A 1 111 ? 4.210 -4.093 -13.676 1.00 96.25 111 ALA A O 1
ATOM 929 N N . ASP A 1 112 ? 2.604 -5.529 -14.347 1.00 97.50 112 ASP A N 1
ATOM 930 C CA . ASP A 1 112 ? 2.158 -4.870 -15.581 1.00 97.50 112 ASP A CA 1
ATOM 931 C C . ASP A 1 112 ? 1.496 -3.500 -15.399 1.00 97.50 112 ASP A C 1
ATOM 933 O O . ASP A 1 112 ? 1.409 -2.708 -16.334 1.00 97.50 112 ASP A O 1
ATOM 937 N N . ALA A 1 113 ? 0.965 -3.211 -14.212 1.00 97.69 113 ALA A N 1
ATOM 938 C CA . ALA A 1 113 ? -0.009 -2.131 -14.049 1.00 97.69 113 ALA A CA 1
ATOM 939 C C . ALA A 1 113 ? 0.594 -0.796 -13.577 1.00 97.69 113 ALA A C 1
ATOM 941 O O . ALA A 1 113 ? -0.139 0.117 -13.174 1.00 97.69 113 ALA A O 1
ATOM 942 N N . HIS A 1 114 ? 1.920 -0.674 -13.595 1.00 97.69 114 HIS A N 1
ATOM 943 C CA . HIS A 1 114 ? 2.631 0.535 -13.191 1.00 97.69 114 HIS A CA 1
ATOM 944 C C . HIS A 1 114 ? 2.789 1.534 -14.355 1.00 97.69 114 HIS A C 1
ATOM 946 O O . HIS A 1 114 ? 3.014 1.120 -15.491 1.00 97.69 114 HIS A O 1
ATOM 952 N N . PRO A 1 115 ? 2.769 2.859 -14.099 1.00 96.38 115 PRO A N 1
ATOM 953 C CA . PRO A 1 115 ? 3.015 3.863 -15.133 1.00 96.38 115 PRO A CA 1
ATOM 954 C C . PRO A 1 115 ? 4.406 3.772 -15.752 1.00 96.38 115 PRO A C 1
ATOM 956 O O . PRO A 1 115 ? 4.588 4.166 -16.901 1.00 96.38 115 PRO A O 1
ATOM 959 N N . SER A 1 116 ? 5.404 3.291 -15.006 1.00 95.56 116 SER A N 1
ATOM 960 C CA . SER A 1 116 ? 6.781 3.174 -15.472 1.00 95.56 116 SER A CA 1
ATOM 961 C C . SER A 1 116 ? 7.305 4.508 -16.048 1.00 95.56 116 SER A C 1
ATOM 963 O O . SER A 1 116 ? 7.330 5.520 -15.345 1.00 95.56 116 SER A O 1
ATOM 965 N N . ILE A 1 117 ? 7.709 4.542 -17.321 1.00 94.19 117 ILE A N 1
ATOM 966 C CA . ILE A 1 117 ? 8.182 5.724 -18.061 1.00 94.19 117 ILE A CA 1
ATOM 967 C C . ILE A 1 117 ? 7.050 6.655 -18.531 1.00 94.19 117 ILE A C 1
ATOM 969 O O . ILE A 1 117 ? 7.323 7.703 -19.116 1.00 94.19 117 ILE A O 1
ATOM 973 N N . TYR A 1 118 ? 5.790 6.285 -18.300 1.00 92.88 118 TYR A N 1
ATOM 974 C CA . TYR A 1 118 ? 4.595 7.020 -18.727 1.00 92.88 118 TYR A CA 1
ATOM 975 C C . TYR A 1 118 ? 3.941 7.820 -17.592 1.00 92.88 118 TYR A C 1
ATOM 977 O O . TYR A 1 118 ? 2.926 8.474 -17.811 1.00 92.88 118 TYR A O 1
ATOM 985 N N . GLY A 1 119 ? 4.529 7.829 -16.388 1.00 87.25 119 GLY A N 1
ATOM 986 C CA . GLY A 1 119 ? 4.008 8.591 -15.243 1.00 87.25 119 GLY A CA 1
ATOM 987 C C . GLY A 1 119 ? 4.063 10.117 -15.410 1.00 87.25 119 GLY A C 1
ATOM 988 O O . GLY A 1 119 ? 3.437 10.850 -14.646 1.00 87.25 119 GLY A O 1
ATOM 989 N N . LYS A 1 120 ? 4.808 10.617 -16.402 1.00 87.81 120 LYS A N 1
ATOM 990 C CA . LYS A 1 120 ? 4.868 12.034 -16.784 1.00 87.81 120 LYS A CA 1
ATOM 991 C C . LYS A 1 120 ? 4.905 12.165 -18.303 1.00 87.81 120 LYS A C 1
ATOM 993 O O . LYS A 1 120 ? 5.253 11.222 -19.014 1.00 87.81 120 LYS A O 1
ATOM 998 N N . ASN A 1 121 ? 4.597 13.362 -18.799 1.00 88.69 121 ASN A N 1
ATOM 999 C CA . ASN A 1 121 ? 4.653 13.669 -20.225 1.00 88.69 121 ASN A CA 1
ATOM 1000 C C . ASN A 1 121 ? 6.102 13.880 -20.704 1.00 88.69 121 ASN A C 1
ATOM 1002 O O . ASN A 1 121 ? 6.528 15.003 -20.954 1.00 88.69 121 ASN A O 1
ATOM 1006 N N . TYR A 1 122 ? 6.862 12.789 -20.774 1.00 90.88 122 TYR A N 1
ATOM 1007 C CA . TYR A 1 122 ? 8.220 12.767 -21.307 1.00 90.88 122 TYR A CA 1
ATOM 1008 C C . TYR A 1 122 ? 8.221 12.612 -22.831 1.00 90.88 122 TYR A C 1
ATOM 1010 O O . TYR A 1 122 ? 7.470 11.800 -23.385 1.00 90.88 122 TYR A O 1
ATOM 1018 N N . THR A 1 123 ? 9.134 13.317 -23.496 1.00 93.50 123 THR A N 1
ATOM 1019 C CA . THR A 1 123 ? 9.533 13.053 -24.883 1.00 93.50 123 THR A CA 1
ATOM 1020 C C . THR A 1 123 ? 10.163 11.662 -25.019 1.00 93.50 123 THR A C 1
ATOM 1022 O O . THR A 1 123 ? 10.618 11.052 -24.048 1.00 93.50 123 THR A O 1
ATOM 1025 N N . ALA A 1 124 ? 10.249 11.151 -26.250 1.00 91.56 124 ALA A N 1
ATOM 1026 C CA . ALA A 1 124 ? 10.855 9.844 -26.515 1.00 91.56 124 ALA A CA 1
ATOM 1027 C C . ALA A 1 124 ? 12.314 9.742 -26.029 1.00 91.56 124 ALA A C 1
ATOM 1029 O O . ALA A 1 124 ? 12.746 8.668 -25.614 1.00 91.56 124 ALA A O 1
ATOM 1030 N N . GLN A 1 125 ? 13.069 10.845 -26.062 1.00 92.25 125 GLN A N 1
ATOM 1031 C CA . GLN A 1 125 ? 14.457 10.856 -25.608 1.00 92.25 125 GLN A CA 1
ATOM 1032 C C . GLN A 1 125 ? 14.559 10.908 -24.079 1.00 92.25 125 GLN A C 1
ATOM 1034 O O . GLN A 1 125 ? 15.385 10.202 -23.507 1.00 92.25 125 GLN A O 1
ATOM 1039 N N . GLU A 1 126 ? 13.689 11.670 -23.413 1.00 93.12 126 GLU A N 1
ATOM 1040 C CA . GLU A 1 126 ? 13.640 11.729 -21.947 1.00 93.12 126 GLU A CA 1
ATOM 1041 C C . GLU A 1 126 ? 13.258 10.379 -21.336 1.00 93.12 126 GLU A C 1
ATOM 1043 O O . GLU A 1 126 ? 13.857 9.966 -20.346 1.00 93.12 126 GLU A O 1
ATOM 1048 N N . ARG A 1 127 ? 12.338 9.632 -21.965 1.00 91.00 127 ARG A N 1
ATOM 1049 C CA . ARG A 1 127 ? 11.936 8.295 -21.492 1.00 91.00 127 ARG A CA 1
ATOM 1050 C C . ARG A 1 127 ? 13.099 7.307 -21.382 1.00 91.00 127 ARG A C 1
ATOM 1052 O O . ARG A 1 127 ? 13.048 6.428 -20.531 1.00 91.00 127 ARG A O 1
ATOM 1059 N N . LYS A 1 128 ? 14.150 7.450 -22.197 1.00 87.88 128 LYS A N 1
ATOM 1060 C CA . LYS A 1 128 ? 15.320 6.551 -22.169 1.00 87.88 128 LYS A CA 1
ATOM 1061 C C . LYS A 1 128 ? 16.161 6.693 -20.900 1.00 87.88 128 LYS A C 1
ATOM 1063 O O . LYS A 1 128 ? 16.861 5.754 -20.541 1.00 87.88 128 LYS A O 1
ATOM 1068 N N . ILE A 1 129 ? 16.118 7.859 -20.256 1.00 89.25 129 ILE A N 1
ATOM 1069 C CA . ILE A 1 129 ? 16.900 8.171 -19.048 1.00 89.25 129 ILE A CA 1
ATOM 1070 C C . ILE A 1 129 ? 16.013 8.431 -17.825 1.00 89.25 129 ILE A C 1
ATOM 1072 O O . ILE A 1 129 ? 16.518 8.733 -16.744 1.00 89.25 129 ILE A O 1
ATOM 1076 N N . ALA A 1 130 ? 14.692 8.349 -17.992 1.00 87.38 130 ALA A N 1
ATOM 1077 C CA . ALA A 1 130 ? 13.739 8.591 -16.927 1.00 87.38 130 ALA A CA 1
ATOM 1078 C C . ALA A 1 130 ? 13.799 7.475 -15.880 1.00 87.38 130 ALA A C 1
ATOM 1080 O O . ALA A 1 130 ? 13.822 6.286 -16.200 1.00 87.38 130 ALA A O 1
ATOM 1081 N N . ILE A 1 131 ? 13.755 7.875 -14.610 1.00 89.06 131 ILE A N 1
ATOM 1082 C CA . ILE A 1 131 ? 13.488 6.946 -13.515 1.00 89.06 131 ILE A CA 1
ATOM 1083 C C . ILE A 1 131 ? 12.051 6.454 -13.675 1.00 89.06 131 ILE A C 1
ATOM 1085 O O . ILE A 1 131 ? 11.127 7.257 -13.819 1.00 89.06 131 ILE A O 1
ATOM 1089 N N . GLN A 1 132 ? 11.878 5.138 -13.652 1.00 92.75 132 GLN A N 1
ATOM 1090 C CA . GLN A 1 132 ? 10.576 4.517 -13.832 1.00 92.75 132 GLN A CA 1
ATOM 1091 C C . GLN A 1 132 ? 9.768 4.561 -12.542 1.00 92.75 132 GLN A C 1
ATOM 1093 O O . GLN A 1 132 ? 10.276 4.248 -11.462 1.00 92.75 132 GLN A O 1
ATOM 1098 N N . ASP A 1 133 ? 8.491 4.906 -12.662 1.00 94.19 133 ASP A N 1
ATOM 1099 C CA . ASP A 1 133 ? 7.556 4.786 -11.557 1.00 94.19 133 ASP A CA 1
ATOM 1100 C C . ASP A 1 133 ? 6.978 3.376 -11.495 1.00 94.19 133 ASP A C 1
ATOM 1102 O O . ASP A 1 133 ? 6.026 3.047 -12.199 1.00 94.19 133 ASP A O 1
ATOM 1106 N N . CYS A 1 134 ? 7.558 2.558 -10.624 1.00 96.31 134 CYS A N 1
ATOM 1107 C CA . CYS A 1 134 ? 7.088 1.203 -10.350 1.00 96.31 134 CYS A CA 1
ATOM 1108 C C . CYS A 1 134 ? 6.431 1.084 -8.971 1.00 96.31 134 CYS A C 1
ATOM 1110 O O . CYS A 1 134 ? 6.500 0.042 -8.318 1.00 96.31 134 CYS A O 1
ATOM 1112 N N . SER A 1 135 ? 5.863 2.193 -8.486 1.00 94.81 135 SER A N 1
ATOM 1113 C CA . SER A 1 135 ? 5.259 2.297 -7.154 1.00 94.81 135 SER A CA 1
ATOM 1114 C C . SER A 1 135 ? 3.815 2.788 -7.173 1.00 94.81 135 SER A C 1
ATOM 1116 O O . SER A 1 135 ? 3.014 2.348 -6.347 1.00 94.81 135 SER A O 1
ATOM 1118 N N . HIS A 1 136 ? 3.474 3.658 -8.123 1.00 96.38 136 HIS A N 1
ATOM 1119 C CA . HIS A 1 136 ? 2.103 4.083 -8.394 1.00 96.38 136 HIS A CA 1
ATOM 1120 C C . HIS A 1 136 ? 1.457 3.206 -9.460 1.00 96.38 136 HIS A C 1
ATOM 1122 O O . HIS A 1 136 ? 2.124 2.397 -10.086 1.00 96.38 136 HIS A O 1
ATOM 1128 N N . TRP A 1 137 ? 0.161 3.370 -9.691 1.00 97.81 137 TRP A N 1
ATOM 1129 C CA . TRP A 1 137 ? -0.606 2.528 -10.607 1.00 97.81 137 TRP A CA 1
ATOM 1130 C C . TRP A 1 137 ? -1.222 3.366 -11.720 1.00 97.81 137 TRP A C 1
ATOM 1132 O O . TRP A 1 137 ? -1.637 4.501 -11.474 1.00 97.81 137 TRP A O 1
ATOM 1142 N N . CYS A 1 138 ? -1.303 2.801 -12.923 1.00 97.44 138 CYS A N 1
ATOM 1143 C CA . CYS A 1 138 ? -2.107 3.368 -13.999 1.00 97.44 138 CYS A CA 1
ATOM 1144 C C . CYS A 1 138 ? -3.590 3.426 -13.601 1.00 97.44 138 CYS A C 1
ATOM 1146 O O . CYS A 1 138 ? -4.068 2.601 -12.815 1.00 97.44 138 CYS A O 1
ATOM 1148 N N . LEU A 1 139 ? -4.307 4.395 -14.176 1.00 96.81 139 LEU A N 1
ATOM 1149 C CA . LEU A 1 139 ? -5.765 4.479 -14.140 1.00 96.81 139 LEU A CA 1
ATOM 1150 C C . LEU A 1 139 ? -6.303 4.515 -15.581 1.00 96.81 139 LEU A C 1
ATOM 1152 O O . LEU A 1 139 ? -5.782 5.302 -16.378 1.00 96.81 139 LEU A O 1
ATOM 1156 N N . PRO A 1 140 ? -7.335 3.721 -15.920 1.00 97.12 140 PRO A N 1
ATOM 1157 C CA . PRO A 1 140 ? -7.940 2.663 -15.096 1.00 97.12 140 PRO A CA 1
ATOM 1158 C C . PRO A 1 140 ? -6.949 1.521 -14.791 1.00 97.12 140 PRO A C 1
ATOM 1160 O O . PRO A 1 140 ? -5.988 1.315 -15.534 1.00 97.12 140 PRO A O 1
ATOM 1163 N N . GLY A 1 141 ? -7.142 0.798 -13.684 1.00 96.81 141 GLY A N 1
ATOM 1164 C CA . GLY A 1 141 ? -6.211 -0.251 -13.266 1.00 96.81 141 GLY A CA 1
ATOM 1165 C C . GLY A 1 141 ? -6.421 -0.816 -11.860 1.00 96.81 141 GLY A C 1
ATOM 1166 O O . GLY A 1 141 ? -7.527 -0.915 -11.341 1.00 96.81 141 GLY A O 1
ATOM 1167 N N . VAL A 1 142 ? -5.319 -1.223 -11.226 1.00 97.88 142 VAL A N 1
ATOM 1168 C CA . VAL A 1 142 ? -5.306 -1.892 -9.911 1.00 97.88 142 VAL A CA 1
ATOM 1169 C C . VAL A 1 142 ? -6.068 -1.136 -8.804 1.00 97.88 142 VAL A C 1
ATOM 1171 O O . VAL A 1 142 ? -6.745 -1.799 -8.011 1.00 97.88 142 VAL A O 1
ATOM 1174 N N . PRO A 1 143 ? -6.031 0.211 -8.725 1.00 97.81 143 PRO A N 1
ATOM 1175 C CA . PRO A 1 143 ? -6.829 0.949 -7.750 1.00 97.81 143 PRO A CA 1
ATOM 1176 C C . PRO A 1 143 ? -8.343 0.775 -7.915 1.00 97.81 143 PRO A C 1
ATOM 1178 O O . PRO A 1 143 ? -9.057 0.837 -6.914 1.00 97.81 143 PRO A O 1
ATOM 1181 N N . ASP A 1 144 ? -8.835 0.496 -9.124 1.00 98.25 144 ASP A N 1
ATOM 1182 C CA . ASP A 1 144 ? -10.261 0.248 -9.363 1.00 98.25 144 ASP A CA 1
ATOM 1183 C C . ASP A 1 144 ? -10.693 -1.052 -8.673 1.00 98.25 144 ASP A C 1
ATOM 1185 O O . ASP A 1 144 ? -11.670 -1.067 -7.925 1.00 98.25 144 ASP A O 1
ATOM 1189 N N . THR A 1 145 ? -9.874 -2.107 -8.766 1.00 97.19 145 THR A N 1
ATOM 1190 C CA . THR A 1 145 ? -10.083 -3.355 -8.012 1.00 97.19 145 THR A CA 1
ATOM 1191 C C . THR A 1 145 ? -10.084 -3.120 -6.500 1.00 97.19 145 THR A C 1
ATOM 1193 O O . THR A 1 145 ? -10.827 -3.772 -5.767 1.00 97.19 145 THR A O 1
ATOM 1196 N N . TRP A 1 146 ? -9.275 -2.189 -5.983 1.00 97.25 146 TRP A N 1
ATOM 1197 C CA . TRP A 1 146 ? -9.322 -1.858 -4.555 1.00 97.25 146 TRP A CA 1
ATOM 1198 C C . TRP A 1 146 ? -10.653 -1.216 -4.168 1.00 97.25 146 TRP A C 1
ATOM 1200 O O . TRP A 1 146 ? -11.179 -1.529 -3.101 1.00 97.25 146 TRP A O 1
ATOM 1210 N N . ASN A 1 147 ? -11.205 -0.356 -5.021 1.00 97.06 147 ASN A N 1
ATOM 1211 C CA . ASN A 1 147 ? -12.508 0.262 -4.791 1.00 97.06 147 ASN A CA 1
ATOM 1212 C C . ASN A 1 147 ? -13.638 -0.774 -4.850 1.00 97.06 147 ASN A C 1
ATOM 1214 O O . ASN A 1 147 ? -14.513 -0.765 -3.984 1.00 97.06 147 ASN A O 1
ATOM 1218 N N . GLU A 1 148 ? -13.583 -1.720 -5.788 1.00 96.50 148 GLU A N 1
ATOM 1219 C CA . GLU A 1 148 ? -14.528 -2.843 -5.845 1.00 96.50 148 GLU A CA 1
ATOM 1220 C C . GLU A 1 148 ? -14.451 -3.721 -4.590 1.00 96.50 148 GLU A C 1
ATOM 1222 O O . GLU A 1 148 ? -15.476 -4.065 -3.999 1.00 9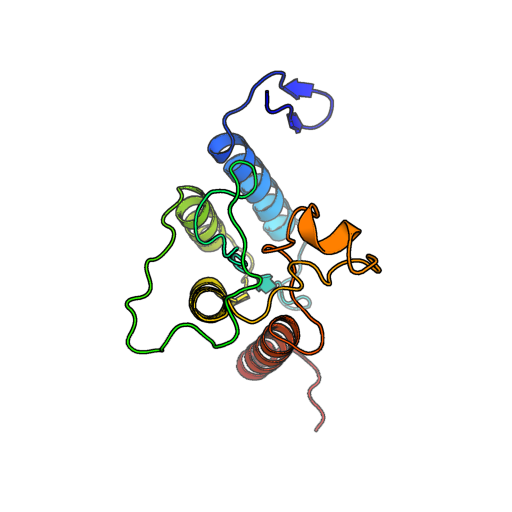6.50 148 GLU A O 1
ATOM 1227 N N . LEU A 1 149 ? -13.240 -4.035 -4.116 1.00 95.12 149 LEU A N 1
ATOM 1228 C CA . LEU A 1 149 ? -13.052 -4.786 -2.874 1.00 95.12 149 LEU A CA 1
ATOM 1229 C C . LEU A 1 149 ? -13.551 -4.015 -1.654 1.00 95.12 149 LEU A C 1
ATOM 1231 O O . LEU A 1 149 ? -14.127 -4.625 -0.754 1.00 95.12 149 LEU A O 1
ATOM 1235 N N . LEU A 1 150 ? -13.349 -2.696 -1.604 1.00 95.50 150 LEU A N 1
ATOM 1236 C CA . LEU A 1 150 ? -13.888 -1.851 -0.540 1.00 95.50 150 LEU A CA 1
ATOM 1237 C C . LEU A 1 150 ? -15.416 -1.928 -0.533 1.00 95.50 150 LEU A C 1
ATOM 1239 O O . LEU A 1 150 ? -16.005 -2.229 0.503 1.00 95.50 150 LEU A O 1
ATOM 1243 N N . TYR A 1 151 ? -16.038 -1.724 -1.693 1.00 94.69 151 TYR A N 1
ATOM 1244 C CA . TYR A 1 151 ? -17.482 -1.814 -1.870 1.00 94.69 151 TYR A CA 1
ATOM 1245 C C . TYR A 1 151 ? -18.026 -3.181 -1.430 1.00 94.69 151 TYR A C 1
ATOM 1247 O O . TYR A 1 151 ? -18.896 -3.250 -0.561 1.00 94.69 151 TYR A O 1
ATOM 1255 N N . ALA A 1 152 ? -17.450 -4.274 -1.935 1.00 93.06 152 ALA A N 1
ATOM 1256 C CA . ALA A 1 152 ? -17.851 -5.632 -1.578 1.00 93.06 152 ALA A CA 1
ATOM 1257 C C . ALA A 1 152 ? -17.649 -5.939 -0.083 1.00 93.06 152 ALA A C 1
ATOM 1259 O O . ALA A 1 152 ? -18.474 -6.615 0.535 1.00 93.06 152 ALA A O 1
ATOM 1260 N N . THR A 1 153 ? -16.572 -5.431 0.525 1.00 91.50 153 THR A N 1
ATOM 1261 C CA . THR A 1 153 ? -16.298 -5.623 1.958 1.00 91.50 153 THR A CA 1
ATOM 1262 C C . THR A 1 153 ? -17.323 -4.884 2.816 1.00 91.50 153 THR A C 1
ATOM 1264 O O . THR A 1 153 ? -17.823 -5.446 3.789 1.00 91.50 153 THR A O 1
ATOM 1267 N N . LEU A 1 154 ? -17.665 -3.647 2.450 1.00 91.88 154 LEU A N 1
ATOM 1268 C CA . LEU A 1 154 ? -18.671 -2.853 3.150 1.00 91.88 154 LEU A CA 1
ATOM 1269 C C . LEU A 1 154 ? -20.072 -3.471 3.018 1.00 91.88 154 LEU A C 1
ATOM 1271 O O . LEU A 1 154 ? -20.767 -3.608 4.026 1.00 91.88 154 LEU A O 1
ATOM 1275 N N . LEU A 1 155 ? -20.440 -3.938 1.819 1.00 91.62 155 LEU A N 1
ATOM 1276 C CA . LEU A 1 155 ? -21.667 -4.703 1.578 1.00 91.62 155 LEU A CA 1
ATOM 1277 C C . LEU A 1 155 ? -21.748 -5.942 2.471 1.00 91.62 155 LEU A C 1
ATOM 1279 O O . LEU A 1 155 ? -22.720 -6.126 3.200 1.00 91.62 155 LEU A O 1
ATOM 1283 N N . LYS A 1 156 ? -20.703 -6.776 2.453 1.00 89.38 156 LYS A N 1
ATOM 1284 C CA . LYS A 1 156 ? -20.641 -8.009 3.248 1.00 89.38 156 LYS A CA 1
ATOM 1285 C C . LYS A 1 156 ? -20.733 -7.737 4.751 1.00 89.38 156 LYS A C 1
ATOM 1287 O O . LYS A 1 156 ? -21.280 -8.554 5.485 1.00 89.38 156 LYS A O 1
ATOM 1292 N N . ALA A 1 157 ? -20.191 -6.612 5.213 1.00 86.94 157 ALA A N 1
ATOM 1293 C CA . ALA A 1 157 ? -20.261 -6.196 6.610 1.00 86.94 157 ALA A CA 1
ATOM 1294 C C . ALA A 1 157 ? -21.609 -5.552 6.994 1.00 86.94 157 ALA A C 1
ATOM 1296 O O . ALA A 1 157 ? -21.799 -5.220 8.164 1.00 86.94 157 ALA A O 1
ATOM 1297 N N . GLY A 1 158 ? -22.526 -5.340 6.040 1.00 87.38 158 GLY A N 1
ATOM 1298 C CA . GLY A 1 158 ? -23.774 -4.607 6.265 1.00 87.38 158 GLY A CA 1
ATOM 1299 C C . GLY A 1 158 ? -23.544 -3.133 6.616 1.00 87.38 158 GLY A C 1
ATOM 1300 O O . GLY A 1 158 ? -24.325 -2.540 7.356 1.00 87.38 158 GLY A O 1
ATOM 1301 N N . LYS A 1 159 ? -22.432 -2.546 6.156 1.00 82.75 159 LYS A N 1
ATOM 1302 C CA . LYS A 1 159 ? -21.998 -1.188 6.508 1.00 82.75 159 LYS A CA 1
ATOM 1303 C C . LYS A 1 159 ? -22.153 -0.255 5.313 1.00 82.75 159 LYS A C 1
ATOM 1305 O O . LYS A 1 159 ? -21.263 -0.165 4.478 1.00 82.75 159 LYS A O 1
ATOM 1310 N N . GLY A 1 160 ? -23.274 0.456 5.260 1.00 71.25 160 GLY A N 1
ATOM 1311 C CA . GLY A 1 160 ? -23.581 1.441 4.222 1.00 71.25 160 GLY A CA 1
ATOM 1312 C C . GLY A 1 160 ? -25.045 1.377 3.800 1.00 71.25 160 GLY A C 1
ATOM 1313 O O . GLY A 1 160 ? -25.696 0.346 3.948 1.00 71.25 160 GLY A O 1
ATOM 1314 N N . SER A 1 161 ? -25.563 2.485 3.273 1.00 68.31 161 SER A N 1
ATOM 1315 C CA . SER A 1 161 ? -26.892 2.531 2.660 1.00 68.31 161 SER A CA 1
ATOM 1316 C C . SER A 1 161 ? -26.778 2.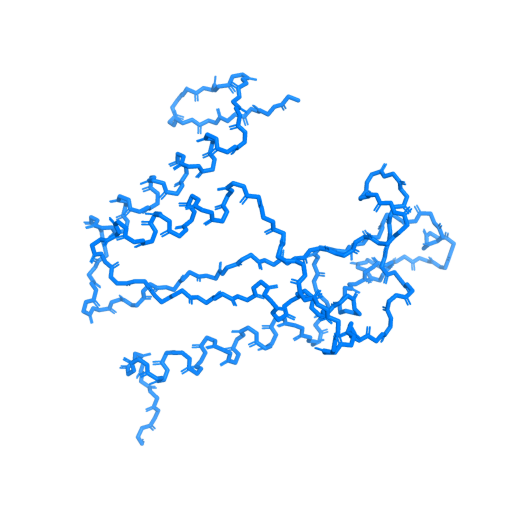058 1.216 1.00 68.31 161 SER A C 1
ATOM 1318 O O . SER A 1 161 ? -26.669 2.855 0.287 1.00 68.31 161 SER A O 1
ATOM 1320 N N . PHE A 1 162 ? -26.721 0.746 1.037 1.00 67.44 162 PHE A N 1
ATOM 1321 C CA . PHE A 1 162 ? -26.802 0.130 -0.280 1.00 67.44 162 PHE A CA 1
ATOM 1322 C C . PHE A 1 162 ? -28.283 0.020 -0.613 1.00 67.44 162 PHE A C 1
ATOM 1324 O O . PHE A 1 162 ? -29.014 -0.612 0.142 1.00 67.44 162 PHE A O 1
ATOM 1331 N N . GLY A 1 163 ? -28.714 0.744 -1.648 1.00 54.50 163 GLY A N 1
ATOM 1332 C CA . GLY A 1 163 ? -30.124 0.987 -1.954 1.00 54.50 163 GLY A CA 1
ATOM 1333 C C . GLY A 1 163 ? -31.016 -0.244 -1.778 1.00 54.50 163 GLY A C 1
ATOM 1334 O O . GLY A 1 163 ? -30.701 -1.316 -2.295 1.00 54.50 163 GLY A O 1
ATOM 1335 N N . THR A 1 164 ? -32.105 -0.054 -1.035 1.00 44.16 164 THR A N 1
ATOM 1336 C CA . THR A 1 164 ? -33.334 -0.854 -1.138 1.00 44.16 164 THR A CA 1
ATOM 1337 C C . THR A 1 164 ? -34.140 -0.406 -2.336 1.00 44.16 164 THR A C 1
ATOM 1339 O O . THR A 1 164 ? -34.205 0.833 -2.525 1.00 44.16 164 THR A O 1
#

Secondary structure (DSSP, 8-state):
---EEETTEEES---HHHHHHHHHHHHHHHHHHH--TTT--EEEE-PPP---BSS-TTTT-B-TT--SPPPTTS-------HHHHHHHHHHHT-SS-EEEE--HHHHHT-GGGS-BTTSS---HHHHTTPPPB-SS--SSSHHHHHHHHHHHHHHHTT-S----

pLDDT: mean 91.86, std 7.83, range [44.16, 98.25]